Protein 4Z2O (pdb70)

GO terms:
  GO:0042803 protein homodimerization activity (F, IDA)
  GO:0009374 biotin binding (F, IDA)

Sequence (138 aa):
SPDMKKLLAGASNWVNQSGSVAQFVFTPSPTQPQTYEVSGNNYINNAQGTGCKGTPYPLSGAYYSSGNQIISFSVVWSNASANCQSSATGWTGYFDFSGSQAVLKTDWNLAFYSGSTPAIQQGQDDFMQSVVATVSESLLTE

B-factor: mean 15.33, std 9.46, range [6.0, 95.6]

InterPro domains:
  IPR005468 Avidin/streptavidin [PF01382] (38-152)
  IPR005468 Avidin/streptavidin [PS51326] (32-155)
  IPR036896 Avidin-like superfamily [G3DSA:2.40.128.30] (21-154)
  IPR036896 Avidin-like superfamily [SSF50876] (38-151)

Secondary structure (DSSP, 8-state):
-TTTTTTSS-EEEEETTS-EEEEEEEE-SSSTTEEEEEEEEE---TT-SS-SSEEE-EEEEETTTTEEEEEEEEE-SSEEEEEEEEEEEEEE-SSSS-EEEEEEEEEEEETTEEEEEEEEEEEEEE-/--EE-SBTTB-

Radius of gyration: 15.31 Å; Cα contacts (8 Å, |Δi|>4): 366; chains: 2; bounding box: 32×41×45 Å

Structure (mmCIF, N/CA/C/O backbone):
data_4Z2O
#
_entry.id   4Z2O
#
_cell.length_a   37.940
_cell.length_b   37.940
_cell.length_c   155.840
_cell.angle_alpha   90.00
_cell.angle_beta   90.00
_cell.angle_gamma   90.00
#
_symmetry.space_group_name_H-M   'P 41 21 2'
#
loop_
_entity.id
_en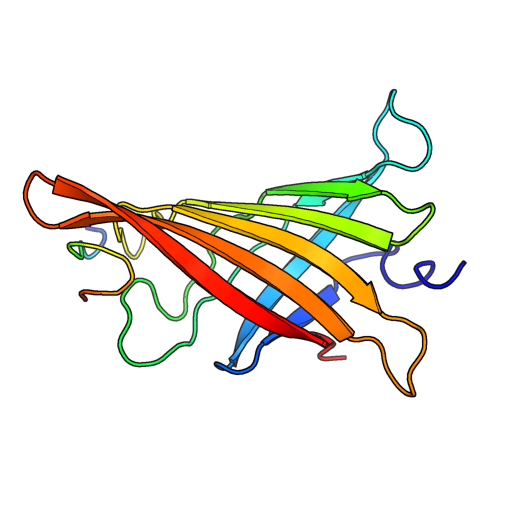tity.type
_entity.pdbx_description
1 polymer 'Avidin family'
2 polymer Hoef-peptide
3 water water
#
loop_
_atom_site.group_PDB
_atom_site.id
_atom_site.type_symbol
_atom_site.label_atom_id
_atom_site.label_alt_id
_atom_site.label_comp_id
_atom_site.label_asym_id
_atom_site.label_entity_id
_atom_site.label_seq_id
_atom_site.pdbx_PDB_ins_code
_atom_site.Cartn_x
_atom_site.Cartn_y
_atom_site.Cartn_z
_atom_site.occupancy
_atom_site.B_iso_or_equiv
_atom_site.auth_seq_id
_atom_site.auth_comp_id
_atom_site.auth_asym_id
_atom_site.auth_atom_id
_atom_site.pdbx_PDB_model_num
ATOM 1 N N . SER A 1 8 ? -20.562 30.767 20.610 1.00 37.05 8 SER A N 1
ATOM 2 C CA . SER A 1 8 ? -20.311 30.388 22.027 1.00 31.13 8 SER A CA 1
ATOM 3 C C . SER A 1 8 ? -19.671 29.002 22.164 1.00 20.48 8 SER A C 1
ATOM 4 O O . SER A 1 8 ? -18.541 28.910 22.629 1.00 21.21 8 SER A O 1
ATOM 7 N N . PRO A 1 9 ? -20.364 27.912 21.736 1.00 18.00 9 PRO A N 1
ATOM 8 C CA . PRO A 1 9 ? -19.760 26.603 22.023 1.00 17.01 9 PRO A CA 1
ATOM 9 C C . PRO A 1 9 ? -18.522 26.280 21.191 1.00 14.47 9 PRO A C 1
ATOM 10 O O . PRO A 1 9 ? -17.785 25.349 21.513 1.00 15.75 9 PRO A O 1
ATOM 14 N N . ASP A 1 10 ? -18.304 27.050 20.132 1.00 13.63 10 ASP A N 1
ATOM 15 C CA . ASP A 1 10 ? -17.145 26.857 19.258 1.00 11.97 10 ASP A CA 1
ATOM 16 C C . ASP A 1 10 ? -15.981 27.803 19.552 1.00 12.64 10 ASP A C 1
ATOM 17 O O . ASP A 1 10 ? -15.058 27.928 18.751 1.00 12.44 10 ASP A O 1
ATOM 22 N N . MET A 1 11 ? -15.996 28.441 20.721 1.00 13.15 11 MET A N 1
ATOM 23 C CA . MET A 1 11 ? -14.949 29.393 21.054 1.00 14.26 11 MET A CA 1
ATOM 24 C C . MET A 1 11 ? -13.563 28.738 20.951 1.00 13.68 11 MET A C 1
ATOM 25 O O . MET A 1 11 ? -12.609 29.309 20.396 1.00 15.47 11 MET A O 1
ATOM 30 N N . LYS A 1 12 ? -13.440 27.535 21.496 1.00 14.01 12 LYS A N 1
ATOM 31 C CA A LYS A 1 12 ? -12.157 26.819 21.436 0.50 14.82 12 LYS A CA 1
ATOM 32 C CA B LYS A 1 12 ? -12.150 26.826 21.440 0.50 14.76 12 LYS A CA 1
ATOM 33 C C . LYS A 1 12 ? -11.833 26.346 20.015 1.00 13.30 12 LYS A C 1
ATOM 34 O O . LYS A 1 12 ? -10.697 26.435 19.553 1.00 14.42 12 LYS A O 1
ATOM 45 N N . LEU A 1 13 ? -12.848 25.815 19.341 1.00 12.42 13 LEU A N 1
ATOM 46 C CA . LEU A 1 13 ? -12.692 25.308 17.979 1.00 13.30 13 LEU A CA 1
ATOM 47 C C . LEU A 1 13 ? -12.079 26.383 17.076 1.00 12.88 13 LEU A C 1
ATOM 48 O O . LEU A 1 13 ? -11.233 26.092 16.229 1.00 14.44 13 LEU A O 1
ATOM 53 N N . LEU A 1 14 ? -12.490 27.634 17.269 1.00 12.08 14 LEU A N 1
ATOM 54 C CA . LEU A 1 14 ? -12.067 28.717 16.394 1.00 12.83 14 LEU A CA 1
ATOM 55 C C . LEU A 1 14 ? -10.685 29.275 16.707 1.00 13.48 14 LEU A C 1
ATOM 56 O O . LEU A 1 14 ? -10.164 30.082 15.949 1.00 20.19 14 LEU A O 1
ATOM 61 N N . ALA A 1 15 ? -10.090 28.843 17.811 1.00 12.23 15 ALA A N 1
ATOM 62 C CA . ALA A 1 15 ? -8.744 29.252 18.184 1.00 12.12 15 ALA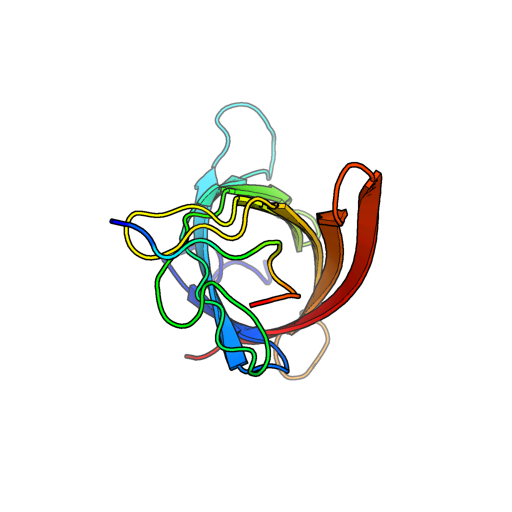 A CA 1
ATOM 63 C C . ALA A 1 15 ? -7.815 28.098 17.810 1.00 14.76 15 ALA A C 1
ATOM 64 O O . ALA A 1 15 ? -7.903 27.002 18.359 1.00 18.75 15 ALA A O 1
ATOM 66 N N . GLY A 1 16 ? -6.944 28.338 16.860 1.00 15.45 16 GLY A N 1
ATOM 67 C CA . GLY A 1 16 ? -5.926 27.375 16.504 1.00 14.12 16 GLY A CA 1
ATOM 68 C C . GLY A 1 16 ? -6.418 26.129 15.788 1.00 12.05 16 GLY A C 1
ATOM 69 O O . GLY A 1 16 ? -7.537 26.057 15.307 1.00 15.42 16 GLY A O 1
ATOM 70 N N . ALA A 1 17 ? -5.545 25.149 15.701 1.00 12.19 17 ALA A N 1
ATOM 71 C CA . ALA A 1 17 ? -5.807 23.917 14.984 1.00 11.24 17 ALA A CA 1
ATOM 72 C C . ALA A 1 17 ? -6.368 22.895 15.942 1.00 11.32 17 ALA A C 1
ATOM 73 O O . ALA A 1 17 ? -6.023 22.885 17.123 1.00 14.57 17 ALA A O 1
ATOM 75 N N . SER A 1 18 ? -7.224 22.019 15.433 1.00 10.06 18 SER A N 1
ATOM 76 C CA . SER A 1 18 ? -7.723 20.909 16.220 1.00 10.06 18 SER A CA 1
ATOM 77 C C . SER A 1 18 ? -7.819 19.667 15.363 1.00 9.38 18 SER A C 1
ATOM 78 O O . SER A 1 18 ? -7.983 19.767 14.145 1.00 10.59 18 SER A O 1
ATOM 81 N N . ASN A 1 19 ? -7.705 18.516 16.013 1.00 8.96 19 ASN A N 1
ATOM 82 C CA . ASN A 1 19 ? -7.726 17.218 15.371 1.00 9.05 19 ASN A CA 1
ATOM 83 C C . ASN A 1 19 ? -8.976 16.447 15.739 1.00 8.82 19 ASN A C 1
ATOM 84 O O . ASN A 1 19 ? -9.298 16.295 16.914 1.00 10.20 19 ASN A O 1
ATOM 89 N N . TRP A 1 20 ? -9.632 15.923 14.713 1.00 8.66 20 TRP A N 1
ATOM 90 C CA . TRP A 1 20 ? -10.912 15.253 14.842 1.00 8.60 20 TRP A CA 1
ATOM 91 C C . TRP A 1 20 ? -10.801 13.891 14.181 1.00 8.74 20 TRP A C 1
ATOM 92 O O . TRP A 1 20 ? -10.392 13.791 13.022 1.00 9.34 20 TRP A O 1
ATOM 103 N N . VAL A 1 21 ? -11.192 12.845 14.904 1.00 8.56 21 VAL A N 1
ATOM 104 C CA . VAL A 1 21 ? -10.927 11.461 14.497 1.00 9.03 21 VAL A CA 1
ATOM 105 C C . VAL A 1 21 ? -12.244 10.732 14.274 1.00 9.23 21 VAL A C 1
ATOM 106 O O . VAL A 1 21 ? -13.120 10.756 15.144 1.00 10.34 21 VAL A O 1
ATOM 110 N N . ASN A 1 22 ? -12.400 10.095 13.110 1.00 10.09 22 ASN A N 1
ATOM 111 C CA . ASN A 1 22 ? -13.640 9.394 12.832 1.00 10.97 22 ASN A CA 1
ATOM 112 C C . ASN A 1 22 ? -13.552 7.920 13.189 1.00 11.97 22 ASN A C 1
ATOM 113 O O . ASN A 1 22 ? -12.547 7.442 13.725 1.00 11.52 22 ASN A O 1
ATOM 118 N N . GLN A 1 23 ? -14.632 7.214 12.901 1.00 13.07 23 GLN A N 1
ATOM 119 C CA . GLN A 1 23 ? -14.784 5.830 13.293 1.00 15.32 23 GLN A CA 1
ATOM 120 C C . GLN A 1 23 ? -13.765 4.889 12.645 1.00 16.47 23 GLN A C 1
ATOM 121 O O . GLN A 1 23 ? -13.546 3.787 13.143 1.00 20.63 23 GLN A O 1
ATOM 127 N N . SER A 1 24 ? -13.145 5.308 11.548 1.00 14.95 24 SER A N 1
ATOM 128 C CA . SER A 1 24 ? -12.136 4.505 10.884 1.00 15.81 24 SER A CA 1
ATOM 129 C C . SER A 1 24 ? -10.726 4.893 11.310 1.00 14.77 24 SER A C 1
ATOM 130 O O . SER A 1 24 ? -9.759 4.338 10.820 1.00 17.74 24 SER A O 1
ATOM 133 N N . GLY A 1 25 ? -10.613 5.865 12.218 1.00 12.70 25 GLY A N 1
ATOM 134 C CA . GLY A 1 25 ? -9.309 6.349 12.661 1.00 12.48 25 GLY A CA 1
ATOM 135 C C . GLY A 1 25 ? -8.673 7.435 11.801 1.00 10.95 25 GLY A C 1
ATOM 136 O O . GLY A 1 25 ? -7.524 7.819 12.029 1.00 12.91 25 GLY A O 1
ATOM 137 N N . SER A 1 26 ? -9.402 7.925 10.806 1.00 10.46 26 SER A N 1
ATOM 138 C CA . SER A 1 26 ? -8.909 9.004 9.972 1.00 9.32 26 SER A CA 1
ATOM 139 C C . SER A 1 26 ? -9.012 10.300 10.755 1.00 9.92 26 SER A C 1
ATOM 140 O O . SER A 1 26 ? -9.880 10.445 11.622 1.00 10.55 26 SER A O 1
ATOM 143 N N . VAL A 1 27 ? -8.127 11.238 10.433 1.00 9.69 27 VAL A N 1
ATOM 144 C CA . VAL A 1 27 ? -7.973 12.464 11.196 1.00 9.98 27 VAL A CA 1
ATOM 145 C C . VAL A 1 27 ? -8.119 13.677 10.303 1.00 9.61 27 VAL A C 1
ATOM 146 O O . VAL A 1 27 ? -7.376 13.827 9.331 1.00 11.03 27 VAL A O 1
ATOM 150 N N . ALA A 1 28 ? -9.072 14.534 10.654 1.00 9.65 28 ALA A N 1
ATOM 151 C CA . ALA A 1 28 ? -9.223 15.850 10.048 1.00 9.58 28 ALA A CA 1
ATOM 152 C C . ALA A 1 28 ? -8.614 16.867 10.987 1.00 9.21 28 ALA A C 1
ATOM 153 O O . ALA A 1 28 ? -8.990 16.938 12.159 1.00 10.75 28 ALA A O 1
ATOM 155 N N . GLN A 1 29 ? -7.662 17.649 10.485 1.00 9.54 29 GLN A N 1
ATOM 156 C CA . GLN A 1 29 ? -7.118 18.759 11.244 1.00 9.94 29 GLN A CA 1
ATOM 157 C C . GLN A 1 29 ? -7.662 20.039 10.641 1.00 8.85 29 GLN A C 1
ATOM 158 O O . GLN A 1 29 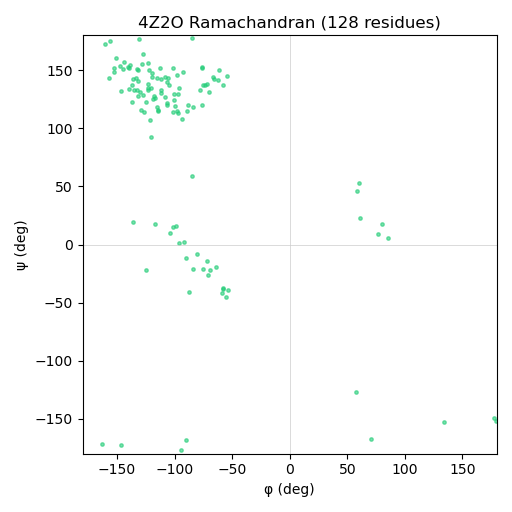? -7.452 20.309 9.461 1.00 11.78 29 GLN A O 1
ATOM 164 N N . PHE A 1 30 ? -8.377 20.823 11.438 1.00 8.46 30 PHE A N 1
ATOM 165 C CA . PHE A 1 30 ? -9.050 22.016 10.972 1.00 8.78 30 PHE A CA 1
ATOM 166 C C . PHE A 1 30 ? -8.405 23.265 11.542 1.00 8.80 30 PHE A C 1
ATOM 167 O O . PHE A 1 30 ? -8.078 23.322 12.722 1.00 10.67 30 PHE A O 1
ATOM 175 N N . VAL A 1 31 ? -8.355 24.285 10.700 1.00 9.18 31 VAL A N 1
ATOM 176 C CA . VAL A 1 31 ? -8.017 25.639 11.070 1.00 10.22 31 VAL A CA 1
ATOM 177 C C . VAL A 1 31 ? -9.089 26.529 10.452 1.00 9.58 31 VAL A C 1
ATOM 178 O O . VAL A 1 31 ? -9.522 26.305 9.317 1.00 9.98 31 VAL A O 1
ATOM 182 N N . PHE A 1 32 ? -9.506 27.553 11.194 1.00 9.32 32 PHE A N 1
ATOM 183 C CA . PHE A 1 32 ? -10.581 28.450 10.788 1.00 9.85 32 PHE A CA 1
ATOM 184 C C . PHE A 1 32 ? -10.067 29.882 10.697 1.00 9.96 32 PHE A C 1
ATOM 185 O O . PHE A 1 32 ? -9.361 30.350 11.595 1.00 13.31 32 PHE A O 1
ATOM 193 N N . THR A 1 33 ? -10.423 30.567 9.612 1.00 9.02 33 THR A N 1
ATOM 194 C CA . THR A 1 33 ? -10.028 31.947 9.386 1.00 10.13 33 THR A CA 1
ATOM 195 C C . THR A 1 33 ? -11.280 32.740 9.016 1.00 9.39 33 THR A C 1
ATOM 196 O O . THR A 1 33 ? -12.047 32.300 8.172 1.00 9.40 33 THR A O 1
ATOM 200 N N . PRO A 1 34 ? -11.521 33.896 9.654 1.00 9.30 34 PRO A N 1
ATOM 201 C CA . PRO A 1 34 ? -12.781 34.582 9.364 1.00 9.24 34 PRO A CA 1
ATOM 202 C C . PRO A 1 34 ? -12.887 35.003 7.915 1.00 9.14 34 PRO A C 1
ATOM 203 O O . PRO A 1 34 ? -11.909 35.456 7.316 1.00 10.72 34 PRO A O 1
ATOM 207 N N . SER A 1 35 ? -14.086 34.881 7.367 1.00 9.13 35 SER A N 1
ATOM 208 C CA . SER A 1 35 ? -14.383 35.456 6.063 1.00 9.96 35 SER A CA 1
ATOM 209 C C . SER A 1 35 ? -14.333 36.980 6.151 1.00 11.05 35 SER A C 1
ATOM 210 O O . SER A 1 35 ? -14.763 37.566 7.144 1.00 12.39 35 SER A O 1
ATOM 213 N N . PRO A 1 36 ? -13.853 37.621 5.093 1.00 11.86 36 PRO A N 1
ATOM 214 C CA . PRO A 1 36 ? -13.871 39.072 5.117 1.00 13.45 36 PRO A CA 1
ATOM 215 C C . PRO A 1 36 ? -15.258 39.674 4.878 1.00 13.88 36 PRO A C 1
ATOM 216 O O . PRO A 1 36 ? -15.460 40.848 5.200 1.00 18.91 36 PRO A O 1
ATOM 220 N N . THR A 1 37 ? -16.180 38.921 4.273 1.00 13.56 37 THR A N 1
ATOM 221 C CA . THR A 1 37 ? -17.493 39.466 3.871 1.00 13.69 37 THR A CA 1
ATOM 222 C C . THR A 1 37 ? -18.706 38.714 4.402 1.00 12.47 37 THR A C 1
ATOM 223 O O . THR A 1 37 ? -19.787 39.271 4.433 1.00 14.95 37 THR A O 1
ATOM 227 N N . GLN A 1 38 ? -18.540 37.450 4.776 1.00 8.93 38 GLN A N 1
ATOM 228 C CA . GLN A 1 38 ? -19.672 36.633 5.170 1.00 8.49 38 GLN A CA 1
ATOM 229 C C . GLN A 1 38 ? -19.800 36.630 6.681 1.00 8.67 38 GLN A C 1
ATOM 230 O O . GLN A 1 38 ? -18.942 36.086 7.370 1.00 8.43 38 GLN A O 1
ATOM 236 N N . PRO A 1 39 ? -20.876 37.223 7.219 1.00 8.81 39 PRO A N 1
ATOM 237 C CA . PRO A 1 39 ? -21.016 37.249 8.681 1.00 9.37 39 PRO A CA 1
ATOM 238 C C . PRO A 1 39 ? -21.018 35.856 9.313 1.00 8.63 39 PRO A C 1
ATOM 239 O O . PRO A 1 39 ? -21.622 34.925 8.804 1.00 8.70 39 PRO A O 1
ATOM 243 N N . GLN A 1 40 ? -20.300 35.733 10.415 1.00 9.20 40 GLN A N 1
ATOM 244 C CA . GLN A 1 40 ? -20.240 34.513 11.220 1.00 9.41 40 GLN A CA 1
ATOM 245 C C . GLN A 1 40 ? -19.699 33.326 10.443 1.00 8.93 40 GLN A C 1
ATOM 246 O O . GLN A 1 40 ? -19.931 32.195 10.828 1.00 11.05 40 GLN A O 1
ATOM 252 N N . THR A 1 41 ? -18.942 33.590 9.376 1.00 8.05 41 THR A N 1
ATOM 253 C CA . THR A 1 41 ? -18.475 32.545 8.495 1.00 7.67 41 THR A CA 1
ATOM 254 C C . THR A 1 41 ? -16.962 32.532 8.469 1.00 7.24 41 THR A C 1
ATOM 255 O O . THR A 1 41 ? -16.320 33.578 8.606 1.00 7.96 41 THR A O 1
ATOM 259 N N . TYR A 1 42 ? -16.413 31.334 8.305 1.00 7.62 42 TYR A N 1
ATOM 260 C CA . TYR A 1 42 ? -14.982 31.088 8.327 1.00 7.30 42 TYR A CA 1
ATOM 261 C C . TYR A 1 42 ? -14.576 30.206 7.168 1.00 7.63 42 TYR A C 1
ATOM 262 O O . TYR A 1 42 ? -15.281 29.273 6.806 1.00 8.91 42 TYR A O 1
ATOM 271 N N . GLU A 1 43 ? -13.402 30.494 6.623 1.00 7.75 43 GLU A N 1
ATOM 272 C CA . GLU A 1 43 ? -12.735 29.591 5.701 1.00 8.46 43 GLU A CA 1
ATOM 273 C C . GLU A 1 43 ? -12.088 28.487 6.508 1.00 8.06 43 GLU A C 1
ATOM 274 O O . GLU A 1 43 ? -11.418 28.755 7.506 1.00 9.65 43 GLU A O 1
ATOM 280 N N . VAL A 1 44 ? -12.300 27.250 6.066 1.00 8.43 44 VAL A N 1
ATOM 281 C CA . VAL A 1 44 ? -11.705 26.082 6.690 1.00 8.81 44 VAL A CA 1
ATOM 282 C C . VAL A 1 44 ? -10.501 25.638 5.866 1.00 8.53 44 VAL A C 1
ATOM 283 O O . VAL A 1 44 ? -10.590 25.517 4.643 1.00 9.46 44 VAL A O 1
ATOM 287 N N . SER A 1 45 ? -9.373 25.449 6.537 1.00 8.24 45 SER A N 1
ATOM 288 C CA . SER A 1 45 ? -8.168 24.911 5.941 1.00 9.30 45 SER A CA 1
ATOM 289 C C . SER A 1 45 ? -7.675 23.805 6.865 1.00 8.14 45 SER A C 1
ATOM 290 O O . SER A 1 45 ? -8.261 23.537 7.925 1.00 9.69 45 SER A O 1
ATOM 293 N N . GLY A 1 46 ? -6.606 23.152 6.452 1.00 9.25 46 GLY A N 1
ATOM 294 C CA . GLY A 1 46 ? -6.025 22.062 7.225 1.00 8.86 46 GLY A CA 1
ATOM 295 C C . GLY A 1 46 ? -5.720 20.875 6.348 1.00 8.19 46 GLY A C 1
ATOM 296 O O . GLY A 1 46 ? -5.514 21.024 5.142 1.00 8.71 46 GLY A O 1
ATOM 297 N N . ASN A 1 47 ? -5.734 19.692 6.954 1.00 8.91 47 ASN A N 1
ATOM 298 C CA A ASN A 1 47 ? -5.308 18.470 6.287 0.50 9.44 47 ASN A CA 1
ATOM 299 C CA B ASN A 1 47 ? -5.396 18.492 6.221 0.50 9.44 47 ASN A CA 1
ATOM 300 C C . ASN A 1 47 ? -6.099 17.292 6.808 1.00 8.92 47 ASN A C 1
ATOM 301 O O . ASN A 1 47 ? -6.543 17.299 7.958 1.00 10.25 47 ASN A O 1
ATOM 310 N N . TYR A 1 48 ? -6.233 16.287 5.966 1.00 9.06 48 TYR A N 1
ATOM 311 C CA . TYR A 1 48 ? -6.931 15.077 6.293 1.00 8.66 48 TYR A CA 1
ATOM 312 C C . TYR A 1 48 ? -5.987 13.909 6.088 1.00 8.87 48 TYR A C 1
ATOM 313 O O . TYR A 1 48 ? -5.322 13.810 5.040 1.00 9.58 48 TYR A O 1
ATOM 322 N N . ILE A 1 49 ? -5.936 13.016 7.073 1.00 8.74 49 ILE A N 1
ATOM 323 C CA . ILE A 1 49 ? -5.167 11.778 6.950 1.00 9.53 49 ILE A CA 1
ATOM 324 C C . ILE A 1 49 ? -6.147 10.623 6.985 1.00 9.33 49 ILE A C 1
ATOM 325 O O . ILE A 1 49 ? -6.857 10.415 7.981 1.00 9.63 49 ILE A O 1
ATOM 330 N N . ASN A 1 50 ? -6.176 9.880 5.888 1.00 9.67 50 ASN A N 1
ATOM 331 C CA . ASN A 1 50 ? -6.999 8.693 5.772 1.00 9.17 50 ASN A CA 1
ATOM 332 C C . ASN A 1 50 ? -6.275 7.510 6.382 1.00 9.80 50 ASN A C 1
ATOM 333 O O . ASN A 1 50 ? -5.194 7.147 5.917 1.00 11.27 50 ASN A O 1
ATOM 338 N N . ASN A 1 51 ? -6.865 6.919 7.416 1.00 10.21 51 ASN A N 1
ATOM 339 C CA . ASN A 1 51 ? -6.298 5.725 8.054 1.00 11.69 51 ASN A CA 1
ATOM 340 C C . ASN A 1 51 ? -7.214 4.520 7.929 1.00 12.27 51 ASN A C 1
ATOM 341 O O . ASN A 1 51 ? -7.048 3.547 8.656 1.00 14.84 51 ASN A O 1
ATOM 346 N N . ALA A 1 52 ? -8.169 4.579 7.004 1.00 11.66 52 ALA A N 1
ATO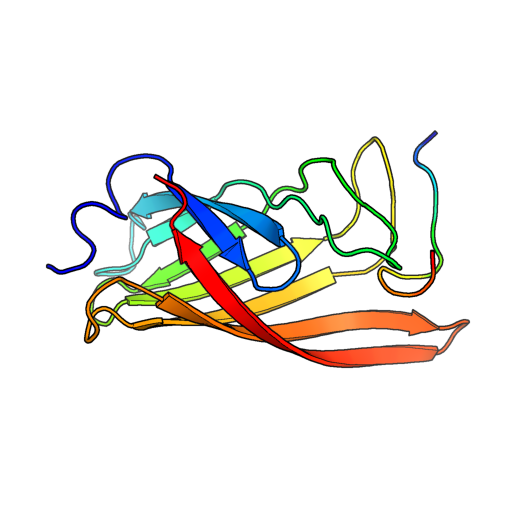M 347 C CA . ALA A 1 52 ? -9.111 3.478 6.845 1.00 13.92 52 ALA A CA 1
ATOM 348 C C . ALA A 1 52 ? -8.468 2.305 6.119 1.00 13.35 52 ALA A C 1
ATOM 349 O O . ALA A 1 52 ? -8.014 2.423 4.984 1.00 14.68 52 ALA A O 1
ATOM 351 N N . GLN A 1 53 ? -8.419 1.153 6.775 1.00 15.60 53 GLN A N 1
ATOM 352 C CA . GLN A 1 53 ? -7.907 -0.027 6.093 1.00 16.10 53 GLN A CA 1
ATOM 353 C C . GLN A 1 53 ? -8.774 -0.350 4.884 1.00 16.71 53 GLN A C 1
ATOM 354 O O . GLN A 1 53 ? -9.968 -0.051 4.861 1.00 17.25 53 GLN A O 1
ATOM 360 N N . GLY A 1 54 ? -8.151 -0.942 3.877 1.00 16.20 54 GLY A N 1
ATOM 361 C CA . GLY A 1 54 ? -8.846 -1.328 2.660 1.00 16.22 54 GLY A CA 1
ATOM 362 C C . GLY A 1 54 ? -9.079 -0.209 1.676 1.00 15.22 54 GLY A C 1
ATOM 363 O O . GLY A 1 54 ? -9.923 -0.333 0.783 1.00 18.74 54 GLY A O 1
ATOM 364 N N . THR A 1 55 ? -8.341 0.891 1.836 1.00 14.76 55 THR A N 1
ATOM 365 C CA . THR A 1 55 ? -8.417 2.012 0.916 1.00 13.98 55 THR A CA 1
ATOM 366 C C . THR A 1 55 ? -7.027 2.378 0.431 1.00 12.73 55 THR A C 1
ATOM 367 O O . THR A 1 55 ? -6.021 1.957 1.000 1.00 14.89 55 THR A O 1
ATOM 371 N N . GLY A 1 56 ? -6.981 3.156 -0.643 1.00 12.27 56 GLY A N 1
ATOM 372 C CA . GLY A 1 56 ? -5.750 3.775 -1.068 1.00 12.18 56 GLY A CA 1
ATOM 373 C C . GLY A 1 56 ? -5.504 5.079 -0.329 1.00 10.56 56 GLY A C 1
ATOM 374 O O . GLY A 1 56 ? -6.313 5.511 0.512 1.00 10.91 56 GLY A O 1
ATOM 375 N N . CYS A 1 57 ? -4.370 5.712 -0.620 1.00 11.01 57 CYS A N 1
ATOM 376 C CA . CYS A 1 57 ? -4.119 7.054 -0.100 1.00 10.35 57 CYS A CA 1
ATOM 377 C C . CYS A 1 57 ? -4.155 7.103 1.409 1.00 10.21 57 CYS A C 1
ATOM 378 O O . CYS A 1 57 ? -4.749 8.014 1.973 1.00 10.93 57 CYS A O 1
ATOM 381 N N . LYS A 1 58 ? -3.495 6.143 2.054 1.00 11.05 58 LYS A N 1
ATOM 382 C CA . LYS A 1 58 ? -3.498 6.056 3.500 1.00 12.02 58 LYS A CA 1
ATOM 383 C C . LYS A 1 58 ? -2.256 6.673 4.111 1.00 11.81 58 LYS A C 1
ATOM 384 O O . LYS A 1 58 ? -1.140 6.560 3.583 1.00 14.45 58 LYS A O 1
ATOM 390 N N . GLY A 1 59 ? -2.443 7.259 5.280 1.00 11.81 59 GLY A N 1
ATOM 391 C CA . GLY A 1 59 ? -1.353 7.636 6.156 1.00 12.89 59 GLY A CA 1
ATOM 392 C C . GLY A 1 59 ? -0.561 8.877 5.809 1.00 13.04 59 GLY A C 1
ATOM 393 O O . GLY A 1 59 ? 0.474 9.128 6.428 1.00 16.83 59 GLY A O 1
ATOM 394 N N . THR A 1 60 ? -1.019 9.659 4.836 1.00 12.17 60 THR A N 1
ATOM 395 C CA . THR A 1 60 ? -0.316 10.895 4.463 1.00 12.91 60 THR A CA 1
ATOM 396 C C . THR A 1 60 ? -1.320 12.031 4.369 1.00 11.27 60 THR A C 1
ATOM 397 O O . THR A 1 60 ? -2.495 11.820 4.072 1.00 12.10 60 THR A O 1
ATOM 401 N N . PRO A 1 61 ? -0.878 13.253 4.655 1.00 11.41 61 PRO A N 1
ATOM 402 C CA . PRO A 1 61 ? -1.839 14.343 4.668 1.00 11.08 61 PRO A CA 1
ATOM 403 C C . PRO A 1 61 ? -2.274 14.794 3.274 1.00 9.73 61 PRO A C 1
ATOM 404 O O . PRO A 1 61 ? -1.466 14.935 2.359 1.00 10.92 61 PRO A O 1
ATOM 408 N N . TYR A 1 62 ? -3.572 15.027 3.147 1.00 8.47 62 TYR A N 1
ATOM 409 C CA . TYR A 1 62 ? -4.181 15.649 1.972 1.00 8.34 62 TYR A CA 1
ATOM 410 C C . TYR A 1 62 ? -4.819 16.962 2.400 1.00 8.31 62 TYR A C 1
ATOM 411 O O . TYR A 1 62 ? -5.614 16.977 3.332 1.00 9.28 62 TYR A O 1
ATOM 420 N N . PRO A 1 63 ? -4.477 18.065 1.743 1.00 8.22 63 PRO A N 1
ATOM 421 C CA . PRO A 1 63 ? -5.119 19.323 2.113 1.00 8.42 63 PRO A CA 1
ATOM 422 C C . PRO A 1 63 ? -6.642 19.247 2.067 1.00 8.71 63 PRO A C 1
ATOM 423 O O . PRO A 1 63 ? -7.199 18.569 1.205 1.00 8.86 63 PRO A O 1
ATOM 427 N N . LEU A 1 64 ? -7.296 19.955 2.986 1.00 8.62 64 LEU A N 1
ATOM 428 C CA . LEU A 1 64 ? -8.741 20.081 2.937 1.00 9.57 64 LEU A CA 1
ATOM 429 C C . LEU A 1 64 ? -9.093 21.546 2.877 1.00 9.54 64 LEU A C 1
ATOM 430 O O . LEU A 1 64 ? -8.324 22.425 3.283 1.00 11.73 64 LEU A O 1
ATOM 435 N N . SER A 1 65 ? -10.272 21.828 2.356 1.00 9.31 65 SER A N 1
ATOM 436 C CA . SER A 1 65 ? -10.743 23.188 2.385 1.00 11.21 65 SER A CA 1
ATOM 437 C C . SER A 1 65 ? -12.255 23.226 2.390 1.00 9.96 65 SER A C 1
ATOM 438 O O . SER A 1 65 ? -12.914 22.327 1.897 1.00 13.83 65 SER A O 1
ATOM 441 N N . GLY A 1 66 ? -12.787 24.276 2.978 1.00 9.01 66 GLY A N 1
ATOM 442 C CA . GLY A 1 66 ? -14.215 24.428 3.022 1.00 9.80 66 GLY A CA 1
ATOM 443 C C . GLY A 1 66 ? -14.635 25.666 3.737 1.00 7.85 66 GLY A C 1
ATOM 444 O O . GLY A 1 66 ? -13.907 26.657 3.753 1.00 8.44 66 GLY A O 1
ATOM 445 N N . ALA A 1 67 ? -15.822 25.611 4.315 1.00 7.47 67 ALA A N 1
ATOM 446 C CA . ALA A 1 67 ? -16.424 26.777 4.940 1.00 7.48 67 ALA A CA 1
ATOM 447 C C . ALA A 1 67 ? -17.214 26.334 6.159 1.00 6.85 67 ALA A C 1
ATOM 448 O O . ALA A 1 67 ? -17.746 25.221 6.214 1.00 7.77 67 ALA A O 1
ATOM 450 N N . TYR A 1 68 ? -17.294 27.246 7.123 1.00 6.77 68 TYR A N 1
ATOM 451 C CA . TYR A 1 68 ? -17.883 26.984 8.417 1.00 7.28 68 TYR A CA 1
ATOM 452 C C . TYR A 1 68 ? -18.755 28.168 8.821 1.00 7.17 68 TYR A C 1
ATOM 453 O O . TYR A 1 68 ? -18.377 29.322 8.664 1.00 7.81 68 TYR A O 1
ATOM 462 N N . TYR A 1 69 ? -19.923 27.856 9.372 1.00 7.65 69 TYR A N 1
ATOM 463 C CA . TYR A 1 69 ? -20.875 28.860 9.847 1.00 7.54 69 TYR A CA 1
ATOM 464 C C . TYR A 1 69 ? -20.990 28.732 11.374 1.00 7.92 69 TYR A C 1
ATOM 465 O O . TYR A 1 69 ? -21.461 27.717 11.896 1.00 8.41 69 TYR A O 1
ATOM 474 N N . SER A 1 70 ? -20.549 29.774 12.086 1.00 8.42 70 SER A N 1
ATOM 475 C CA A SER A 1 70 ? -20.451 29.758 13.535 0.50 8.40 70 SER A CA 1
ATOM 476 C CA B SER A 1 70 ? -20.458 29.701 13.539 0.50 9.03 70 SER A CA 1
ATOM 477 C C . SER A 1 70 ? -21.784 29.897 14.242 1.00 8.85 70 SER A C 1
ATOM 478 O O . SER A 1 70 ? -21.904 29.509 15.386 1.00 12.20 70 SER A O 1
ATOM 483 N N . GLY A 1 71 ? -22.779 30.481 13.587 1.00 9.57 71 GLY A N 1
ATOM 484 C CA . GLY A 1 71 ? -24.060 30.717 14.258 1.00 10.15 71 GLY A CA 1
ATOM 485 C C . GLY A 1 71 ? -24.688 29.448 14.790 1.00 10.75 71 GLY A C 1
ATOM 486 O O . GLY A 1 71 ? -25.246 29.457 15.878 1.00 12.87 71 GLY A O 1
ATOM 487 N N . ASN A 1 72 ? -24.574 28.354 14.044 1.00 9.31 72 ASN A N 1
ATOM 488 C CA . ASN A 1 72 ? -25.083 27.067 14.507 1.00 10.54 72 ASN A CA 1
ATOM 489 C C . ASN A 1 72 ? -24.130 25.918 14.254 1.00 9.09 72 ASN A C 1
ATOM 490 O O . ASN A 1 72 ? -24.523 24.769 14.303 1.00 10.38 72 ASN A O 1
ATOM 495 N N . GLN A 1 73 ? -22.862 26.253 14.042 1.00 8.06 73 GLN A N 1
ATOM 496 C CA . GLN A 1 73 ? -21.753 25.298 14.000 1.00 8.28 73 GLN A CA 1
ATOM 497 C C . GLN A 1 73 ? -21.908 24.236 12.912 1.00 7.63 73 GLN A C 1
ATOM 498 O O . GLN A 1 73 ? -21.798 23.047 13.172 1.00 9.46 73 GLN A O 1
ATOM 504 N N . ILE A 1 74 ? -22.126 24.705 11.686 1.00 7.52 74 ILE A N 1
ATOM 505 C CA . ILE A 1 74 ? -22.293 23.873 10.500 1.00 7.53 74 ILE A CA 1
ATOM 506 C C . ILE A 1 74 ? -21.047 24.020 9.635 1.00 7.10 74 ILE A C 1
ATOM 507 O O . ILE A 1 74 ? -20.464 25.096 9.534 1.00 7.78 74 ILE A O 1
ATOM 512 N N . ILE A 1 75 ? -20.660 22.919 9.000 1.00 6.74 75 ILE A N 1
ATOM 513 C CA . ILE A 1 75 ? -19.415 22.883 8.220 1.00 6.86 75 ILE A CA 1
ATOM 514 C C . ILE A 1 75 ? -19.602 22.115 6.930 1.00 6.76 75 ILE A C 1
ATOM 515 O O . ILE A 1 75 ? -20.403 21.197 6.855 1.00 7.60 75 ILE A O 1
ATOM 520 N N . SER A 1 76 ? -18.812 22.481 5.931 1.00 6.20 76 SER A N 1
ATOM 521 C CA . SER A 1 76 ? -18.723 21.689 4.713 1.00 6.65 76 SER A CA 1
ATOM 522 C C . SER A 1 76 ? -17.295 21.806 4.200 1.00 6.84 76 SER A C 1
ATOM 523 O O . SER A 1 76 ? -16.749 22.908 4.153 1.00 8.63 76 SER A O 1
ATOM 526 N N . PHE A 1 77 ? -16.678 20.683 3.864 1.00 6.90 77 PHE A N 1
ATOM 527 C CA . PHE A 1 77 ? -15.282 20.700 3.436 1.00 7.08 77 PHE A CA 1
ATOM 528 C C . PHE A 1 77 ? -15.009 19.555 2.475 1.00 6.84 77 PHE A C 1
ATOM 529 O O . PHE A 1 77 ? -15.738 18.574 2.445 1.00 7.56 77 PHE A O 1
ATOM 537 N N . SER A 1 78 ? -13.930 19.686 1.715 1.00 6.96 78 SER A N 1
ATOM 538 C CA . SER A 1 78 ? -13.597 18.751 0.658 1.00 7.29 78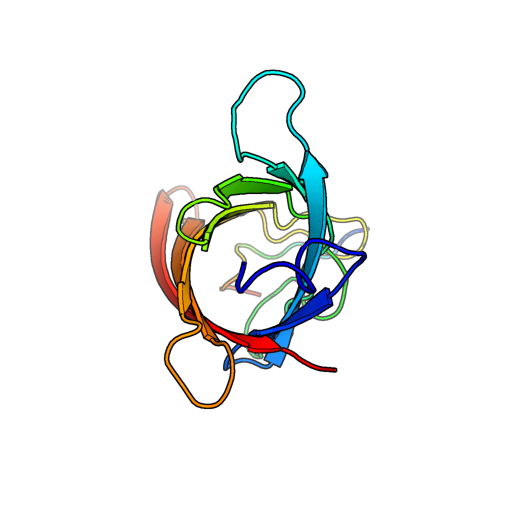 SER A CA 1
ATOM 539 C C . SER A 1 78 ? -12.108 18.425 0.613 1.00 6.94 78 SER A C 1
ATOM 540 O O . SER A 1 78 ? -11.264 19.238 1.009 1.00 7.53 78 SER A O 1
ATOM 543 N N . VAL A 1 79 ? -11.829 17.239 0.067 1.00 6.74 79 VAL A N 1
ATOM 544 C CA . VAL A 1 79 ? -10.476 16.734 -0.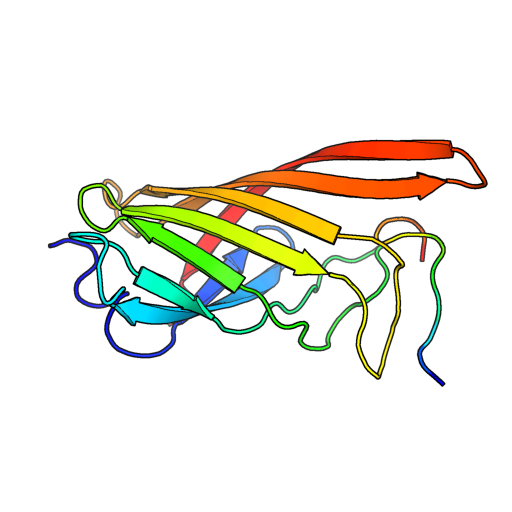184 1.00 6.88 79 VAL A CA 1
ATOM 545 C C . VAL A 1 79 ? -10.429 16.131 -1.572 1.00 7.10 79 VAL A C 1
ATOM 546 O O . VAL A 1 79 ? -11.316 15.350 -1.927 1.00 7.95 79 VAL A O 1
ATOM 550 N N . VAL A 1 80 ? -9.404 16.484 -2.355 1.00 6.43 80 VAL A N 1
ATOM 551 C CA . VAL A 1 80 ? -9.046 15.732 -3.562 1.00 7.07 80 VAL A CA 1
ATOM 552 C C . VAL A 1 80 ? -7.907 14.784 -3.173 1.00 6.94 80 VAL A C 1
ATOM 553 O O . VAL A 1 80 ? -6.890 15.193 -2.601 1.00 7.70 80 VAL A O 1
ATOM 557 N N . TRP A 1 81 ? -8.078 13.507 -3.515 1.00 7.21 81 TRP A N 1
ATOM 558 C CA . TRP A 1 81 ? -7.165 12.446 -3.102 1.00 7.77 81 TRP A CA 1
ATOM 559 C C . TRP A 1 81 ? -5.964 12.323 -4.048 1.00 7.67 81 TRP A C 1
ATOM 560 O O . TRP A 1 81 ? -5.707 11.277 -4.627 1.00 8.83 81 TRP A O 1
ATOM 571 N N . SER A 1 82 ? -5.213 13.412 -4.160 1.00 7.81 82 SER A N 1
ATOM 572 C CA . SER A 1 82 ? -3.981 13.447 -4.927 1.00 8.12 82 SER A CA 1
ATOM 573 C C . SER A 1 82 ? -2.924 14.204 -4.138 1.00 7.83 82 SER A C 1
ATOM 574 O O . SER A 1 82 ? -3.134 15.361 -3.767 1.00 8.74 82 SER A O 1
ATOM 577 N N . ASN A 1 83 ? -1.794 13.560 -3.877 1.00 8.01 83 ASN A N 1
ATOM 578 C CA . ASN A 1 83 ? -0.655 14.252 -3.276 1.00 8.19 83 ASN A CA 1
ATOM 579 C C . ASN A 1 83 ? 0.611 13.641 -3.813 1.00 9.10 83 ASN A C 1
ATOM 580 O O . ASN A 1 83 ? 0.564 12.851 -4.750 1.00 10.54 83 ASN A O 1
ATOM 585 N N . ALA A 1 84 ? 1.760 14.023 -3.275 1.00 9.90 84 ALA A N 1
ATOM 586 C CA . ALA A 1 84 ? 3.018 13.524 -3.837 1.00 10.80 84 ALA A CA 1
ATOM 587 C C . ALA A 1 84 ? 3.249 12.046 -3.599 1.00 12.08 84 ALA A C 1
ATOM 588 O O . ALA A 1 84 ? 4.049 11.439 -4.293 1.00 16.21 84 ALA A O 1
ATOM 590 N N . SER A 1 85 ? 2.598 11.491 -2.588 1.00 11.17 85 SER A N 1
ATOM 591 C CA . SER A 1 85 ? 2.738 10.084 -2.212 1.00 12.94 85 SER A CA 1
ATOM 592 C C . SER A 1 85 ? 1.786 9.146 -2.957 1.00 11.64 85 SER A C 1
ATOM 593 O O . SER A 1 85 ? 2.165 8.033 -3.322 1.00 13.30 85 SER A O 1
ATOM 596 N N . ALA A 1 86 ? 0.535 9.569 -3.140 1.00 10.13 86 ALA A N 1
ATOM 597 C CA . ALA A 1 86 ? -0.481 8.667 -3.678 1.00 9.71 86 ALA A CA 1
ATOM 598 C C . ALA A 1 86 ? -1.608 9.452 -4.311 1.00 9.40 86 ALA A C 1
ATOM 599 O O . ALA A 1 86 ? -2.004 10.521 -3.822 1.00 9.36 86 ALA A O 1
ATOM 601 N N . ASN A 1 87 ? -2.108 8.891 -5.403 1.00 9.07 87 ASN A N 1
ATOM 602 C CA . ASN A 1 87 ? -3.201 9.463 -6.159 1.00 8.59 87 ASN A CA 1
ATOM 603 C C . ASN A 1 87 ? -4.296 8.419 -6.313 1.00 8.43 87 ASN A C 1
ATOM 604 O O . ASN A 1 87 ? -4.107 7.394 -6.973 1.00 10.60 87 ASN A O 1
ATOM 609 N N . CYS A 1 88 ? -5.441 8.688 -5.695 1.00 8.18 88 CYS A N 1
ATOM 610 C CA . CYS A 1 88 ? -6.626 7.852 -5.833 1.00 8.61 88 CYS A CA 1
ATOM 611 C C . CYS A 1 88 ? -7.684 8.441 -6.747 1.00 8.36 88 CYS A C 1
ATOM 612 O O . CYS A 1 88 ? -8.782 7.890 -6.840 1.00 9.68 88 CYS A O 1
ATOM 615 N N . GLN A 1 89 ? -7.355 9.509 -7.467 1.00 8.28 89 GLN A N 1
ATOM 616 C CA . GLN A 1 89 ? -8.174 9.941 -8.603 1.00 8.85 89 GLN A CA 1
ATOM 617 C C . GLN A 1 89 ? -9.649 10.151 -8.218 1.00 8.55 89 GLN A C 1
ATOM 618 O O . GLN A 1 89 ? -10.559 9.794 -8.953 1.00 9.19 89 GLN A O 1
ATOM 624 N N A SER A 1 90 ? -9.876 10.788 -7.080 0.50 8.48 90 SER A N 1
ATOM 625 N N B SER A 1 90 ? -9.859 10.727 -7.033 0.50 8.65 90 SER A N 1
ATOM 626 C CA A SER A 1 90 ? -11.236 10.968 -6.615 0.50 9.06 90 SER A CA 1
ATOM 627 C CA B SER A 1 90 ? -11.193 10.815 -6.427 0.50 9.30 90 SER A CA 1
ATOM 628 C C A SER A 1 90 ? -11.271 12.097 -5.607 0.50 7.49 90 SER A C 1
ATOM 629 C C B SER A 1 90 ? -11.256 12.080 -5.585 0.50 7.49 90 SER A C 1
ATOM 630 O O A SER A 1 90 ? -10.244 12.676 -5.280 0.50 7.82 90 SER A O 1
ATOM 631 O O B SER A 1 90 ? -10.224 12.690 -5.293 0.50 7.93 90 SER A O 1
ATOM 636 N N . ALA A 1 91 ? -12.468 12.424 -5.145 1.00 7.46 91 ALA A N 1
ATOM 637 C CA . ALA A 1 91 ? -12.661 13.557 -4.230 1.00 7.50 91 ALA A CA 1
ATOM 638 C C . ALA A 1 91 ? -13.825 13.266 -3.312 1.00 7.02 91 ALA A C 1
ATOM 639 O O . ALA A 1 91 ? -14.805 12.655 -3.723 1.00 8.04 91 ALA A O 1
ATOM 641 N N . THR A 1 92 ? -13.710 13.758 -2.082 1.00 7.04 92 THR A N 1
ATOM 642 C CA . THR A 1 92 ? -14.773 13.622 -1.100 1.00 7.13 92 THR A CA 1
ATOM 643 C C . THR A 1 92 ? -15.202 14.984 -0.598 1.00 6.57 92 THR A C 1
ATOM 644 O O . THR A 1 92 ? -14.362 15.844 -0.330 1.00 7.77 92 THR A O 1
ATOM 648 N N . GLY A 1 93 ? -16.513 15.149 -0.459 1.00 6.73 93 GLY A N 1
ATOM 649 C CA . GLY A 1 93 ? -17.093 16.315 0.194 1.00 6.79 93 GLY A CA 1
ATOM 650 C C . GLY A 1 93 ? -17.893 15.892 1.415 1.00 6.24 93 GLY A C 1
ATOM 651 O O . GLY A 1 93 ? -18.791 15.052 1.293 1.00 6.71 93 GLY A O 1
ATOM 652 N N . TRP A 1 94 ? -17.563 16.469 2.570 1.00 6.13 94 TRP A N 1
ATOM 653 C CA . TRP A 1 94 ? -18.28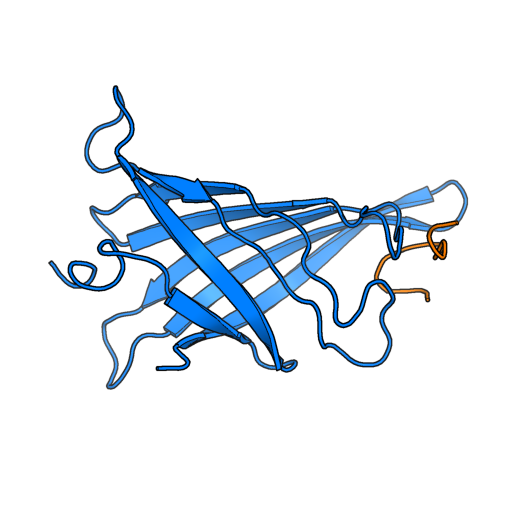3 16.249 3.818 1.00 6.39 94 TRP A CA 1
ATOM 654 C C . TRP A 1 94 ? -19.107 17.475 4.148 1.00 6.00 94 TRP A C 1
ATOM 655 O O . TRP A 1 94 ? -18.634 18.599 4.023 1.00 7.48 94 TRP A O 1
ATOM 666 N N . THR A 1 95 ? -20.323 17.257 4.639 1.00 6.07 95 THR A N 1
ATOM 667 C CA . THR A 1 95 ? -21.186 18.349 5.084 1.00 6.85 95 THR A CA 1
ATOM 668 C C . THR A 1 95 ? -21.879 17.909 6.358 1.00 6.44 95 THR A C 1
ATOM 669 O O . THR A 1 95 ? -22.374 16.781 6.434 1.00 7.36 95 THR A O 1
ATOM 673 N N . GLY A 1 96 ? -21.909 18.769 7.358 1.00 6.72 96 GLY A N 1
ATOM 674 C CA . GLY A 1 96 ? -22.569 18.402 8.599 1.00 7.30 96 GLY A CA 1
ATOM 675 C C . GLY A 1 96 ? -22.464 19.468 9.643 1.00 7.31 96 GLY A C 1
ATOM 676 O O . GLY A 1 96 ? -22.446 20.665 9.351 1.00 7.63 96 GLY A O 1
ATOM 677 N N . TYR A 1 97 ? -22.433 19.025 10.897 1.00 7.68 97 TYR A N 1
ATOM 678 C CA . TYR A 1 97 ? -22.601 19.927 12.016 1.00 8.54 97 TYR A CA 1
ATOM 679 C C . TYR A 1 97 ? -21.893 19.398 13.244 1.00 8.38 97 TYR A C 1
ATOM 680 O O . TYR A 1 97 ? -21.771 18.197 13.436 1.00 9.60 97 TYR A O 1
ATOM 689 N N . PHE A 1 98 ? -21.413 20.327 14.061 1.00 9.04 98 PHE A N 1
ATOM 690 C CA . PHE A 1 98 ? -20.841 19.978 15.349 1.00 9.27 98 PHE A CA 1
ATOM 691 C C . PHE A 1 98 ? -21.977 19.954 16.372 1.00 10.78 98 PHE A C 1
ATOM 692 O O . PHE A 1 98 ? -22.658 20.953 16.596 1.00 13.16 98 PHE A O 1
ATOM 700 N N . ASP A 1 99 ? -22.168 18.799 16.982 1.00 12.37 99 ASP A N 1
ATOM 701 C CA . ASP A 1 99 ? -23.178 18.606 18.002 1.00 13.43 99 ASP A CA 1
ATOM 702 C C . ASP A 1 99 ? -22.471 18.850 19.331 1.00 13.72 99 ASP A C 1
ATOM 703 O O . ASP A 1 99 ? -21.653 18.047 19.774 1.00 14.06 99 ASP A O 1
ATOM 708 N N . PHE A 1 100 ? -22.781 19.979 19.955 1.00 16.18 100 PHE A N 1
ATOM 709 C CA . PHE A 1 100 ? -22.194 20.352 21.238 1.0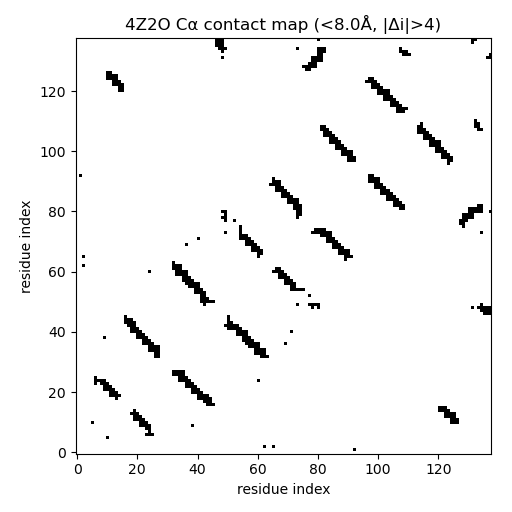0 17.49 100 PHE A CA 1
ATOM 710 C C . PHE A 1 100 ? -23.183 20.082 22.395 1.00 20.36 100 PHE A C 1
ATOM 711 O O . PHE A 1 100 ? -22.980 20.560 23.512 1.00 25.48 100 PHE A O 1
ATOM 719 N N . SER A 1 101 ? -24.235 19.300 22.142 1.00 20.07 101 SER A N 1
ATOM 720 C CA . SER A 1 101 ? -25.298 19.081 23.132 1.00 22.11 101 SER A CA 1
ATOM 721 C C . SER A 1 101 ? -24.970 17.985 24.137 1.00 22.40 101 SER A C 1
ATOM 722 O O . SER A 1 101 ? -25.559 17.946 25.215 1.00 27.23 101 SER A O 1
ATOM 725 N N . GLY A 1 102 ? -24.051 17.095 23.781 1.00 20.68 102 GLY A N 1
ATOM 726 C CA . GLY A 1 102 ? -23.685 15.957 24.623 1.00 19.78 102 GLY A CA 1
ATOM 727 C C . GLY A 1 102 ? -22.547 16.264 25.572 1.00 17.62 102 GLY A C 1
ATOM 728 O O . GLY A 1 102 ? -22.159 17.419 25.754 1.00 22.59 102 GLY A O 1
ATOM 729 N N . SER A 1 103 ? -22.019 15.207 26.186 1.00 18.86 103 SER A N 1
ATOM 730 C CA . SER A 1 103 ? -20.942 15.336 27.158 1.00 20.68 103 SER A CA 1
ATOM 731 C C . SER A 1 103 ? -19.640 15.723 26.493 1.00 19.25 103 SER A C 1
ATOM 732 O O . SER A 1 103 ? -18.778 16.318 27.117 1.00 24.19 103 SER A O 1
ATOM 735 N N . GLN A 1 104 ? -19.495 15.369 25.222 1.00 18.05 104 GLN A N 1
ATOM 736 C CA . GLN A 1 104 ? -18.412 15.915 24.422 1.00 19.09 104 GLN A CA 1
ATOM 737 C C . GLN A 1 104 ? -18.882 16.132 23.007 1.00 16.03 104 GLN A C 1
ATOM 738 O O . GLN A 1 104 ? -19.852 15.519 22.538 1.00 16.50 104 GLN A O 1
ATOM 744 N N . ALA A 1 105 ? -18.189 17.028 22.334 1.00 14.20 105 ALA A N 1
ATOM 745 C CA . ALA A 1 105 ? -18.568 17.409 20.996 1.00 12.81 105 ALA A CA 1
ATOM 746 C C . ALA A 1 105 ? -18.423 16.240 20.019 1.00 11.43 105 ALA A C 1
ATOM 747 O O . ALA A 1 105 ? -17.475 15.472 20.088 1.00 12.48 105 ALA A O 1
ATOM 749 N N . VAL A 1 106 ? -19.358 16.153 19.088 1.00 11.26 106 VAL A N 1
ATOM 750 C CA . VAL A 1 106 ? -19.254 15.207 17.988 1.00 11.42 106 VAL A CA 1
ATOM 751 C C . VAL A 1 106 ? -19.544 15.930 16.673 1.00 11.26 106 VAL A C 1
ATOM 752 O O . VAL A 1 106 ? -20.571 16.594 16.550 1.00 13.03 106 VAL A O 1
ATOM 756 N N . LEU A 1 107 ? -18.637 15.791 15.702 1.00 9.11 107 LEU A N 1
ATOM 757 C CA . LEU A 1 107 ? -18.865 16.303 14.356 1.00 8.52 107 LEU A CA 1
ATOM 758 C C . LEU A 1 107 ? -19.557 15.221 13.561 1.00 8.66 107 LEU A C 1
ATOM 759 O O . LEU A 1 107 ? -19.008 14.149 13.367 1.00 9.33 107 LEU A O 1
ATOM 764 N N . LYS A 1 108 ? -20.794 15.497 13.155 1.00 8.54 108 LYS A N 1
ATOM 765 C CA . LYS A 1 108 ? -21.614 14.546 12.415 1.00 8.49 108 LYS A CA 1
ATOM 766 C C . LYS A 1 108 ? -21.704 14.984 10.978 1.00 8.44 108 LYS A C 1
ATOM 767 O O . LYS A 1 108 ? -22.139 16.095 10.709 1.00 9.94 108 LYS A O 1
ATOM 773 N N . THR A 1 109 ? -21.268 14.114 10.067 1.00 8.69 109 THR A N 1
ATOM 774 C CA . THR A 1 109 ? -21.234 14.464 8.646 1.00 8.18 109 THR A CA 1
ATOM 775 C C . THR A 1 109 ? -21.817 13.382 7.771 1.00 7.84 109 THR A C 1
ATOM 776 O O . THR A 1 109 ? -21.758 12.194 8.075 1.00 9.83 109 THR A O 1
ATOM 780 N N . ASP A 1 110 ? -22.356 13.841 6.654 1.00 7.40 110 ASP A N 1
ATOM 781 C CA . ASP A 1 110 ? -22.605 13.002 5.492 1.00 7.46 110 ASP A CA 1
ATOM 782 C C . ASP A 1 110 ? -21.565 13.351 4.451 1.00 6.62 110 ASP A C 1
ATOM 783 O O . ASP A 1 110 ? -21.177 14.512 4.296 1.00 8.67 110 ASP A O 1
ATOM 788 N N . TRP A 1 111 ? -21.097 12.354 3.722 1.00 7.14 111 TRP A N 1
ATOM 789 C CA . TRP A 1 111 ? -20.105 12.582 2.670 1.00 7.18 111 TRP A CA 1
ATOM 790 C C . TRP A 1 111 ? -20.527 11.980 1.343 1.00 7.16 111 TRP A C 1
ATOM 791 O O . TRP A 1 111 ? -21.330 11.043 1.288 1.00 7.29 111 TRP A O 1
ATOM 802 N N . ASN A 1 112 ? -19.979 12.565 0.282 1.00 6.38 112 ASN A N 1
ATOM 803 C CA . ASN A 1 112 ? -20.057 12.043 -1.061 1.00 6.74 112 ASN A CA 1
ATOM 804 C C . ASN A 1 112 ? -18.645 11.869 -1.587 1.00 6.55 112 ASN A C 1
ATOM 805 O O . ASN A 1 112 ? -17.816 12.765 -1.467 1.00 7.27 112 ASN A O 1
ATOM 810 N N . LEU A 1 113 ? -18.400 10.719 -2.209 1.00 7.36 113 LEU A N 1
ATOM 811 C CA . LEU A 1 113 ? -17.129 10.384 -2.855 1.00 7.70 113 LEU A CA 1
ATOM 812 C C . LEU A 1 113 ? -17.384 10.252 -4.349 1.00 7.64 113 LEU A C 1
ATOM 813 O O . LEU A 1 113 ? -18.153 9.369 -4.765 1.00 8.90 113 LEU A O 1
ATOM 818 N N . ALA A 1 114 ? -16.778 11.135 -5.149 1.00 7.79 114 ALA A N 1
ATOM 819 C CA . ALA A 1 114 ? -16.860 11.021 -6.602 1.00 8.24 114 ALA A CA 1
ATOM 820 C C . ALA A 1 114 ? -15.614 10.303 -7.087 1.00 8.44 114 ALA A C 1
ATOM 821 O O . ALA A 1 114 ? -14.498 10.636 -6.677 1.00 8.89 114 ALA A O 1
ATOM 823 N N . PHE A 1 115 ? -15.815 9.335 -7.980 1.00 8.52 115 PHE A N 1
ATOM 824 C CA . PHE A 1 115 ? -14.718 8.513 -8.472 1.00 9.45 115 PHE A CA 1
ATOM 825 C C . PHE A 1 115 ? -15.131 7.860 -9.781 1.00 9.48 115 PHE A C 1
ATOM 826 O O . PHE A 1 115 ? -16.290 7.957 -10.183 1.00 11.48 115 PHE A O 1
ATOM 834 N N . TYR A 1 116 ? -14.178 7.203 -10.444 1.00 10.35 116 TYR A N 1
ATOM 835 C CA . TYR A 1 116 ? -14.441 6.421 -11.642 1.00 11.41 116 TYR A CA 1
ATOM 836 C C . TYR A 1 116 ? -14.155 4.955 -11.380 1.00 14.13 116 TYR A C 1
ATOM 837 O O . TYR A 1 116 ? -13.214 4.596 -10.675 1.00 16.25 116 TYR A O 1
ATOM 846 N N . SER A 1 117 ? -14.987 4.119 -11.977 1.00 17.50 117 SER A N 1
ATOM 847 C CA . SER A 1 117 ? -14.770 2.686 -12.018 1.00 22.36 117 SER A CA 1
ATOM 848 C C . SER A 1 117 ? -14.733 2.375 -13.502 1.00 23.93 117 SER A C 1
ATOM 849 O O . SER A 1 117 ? -15.760 2.434 -14.173 1.00 23.54 117 SER A O 1
ATOM 852 N N . GLY A 1 118 ? -13.542 2.087 -14.018 1.00 26.30 118 GLY A N 1
ATOM 853 C CA . GLY A 1 118 ? -13.322 2.050 -15.454 1.00 27.19 118 GLY A CA 1
ATOM 854 C C . GLY A 1 118 ? -13.688 3.391 -16.060 1.00 25.84 118 GLY A C 1
ATOM 855 O O . GLY A 1 118 ? -13.250 4.439 -15.579 1.00 30.79 118 GLY A O 1
ATOM 856 N N . SER A 1 119 ? -14.552 3.369 -17.068 1.00 25.49 119 SER A N 1
ATOM 857 C CA . SER A 1 119 ? -14.987 4.596 -17.736 1.00 26.51 119 SER A CA 1
ATOM 858 C C . SER A 1 119 ? -16.260 5.183 -17.109 1.00 22.45 119 SER A C 1
ATOM 859 O O . SER A 1 119 ? -16.767 6.206 -17.572 1.00 26.49 119 SER A O 1
ATOM 862 N N . THR A 1 120 ? -16.752 4.552 -16.044 1.00 19.97 120 THR A N 1
ATOM 863 C CA . THR A 1 120 ? -18.040 4.903 -15.456 1.00 19.02 120 THR A CA 1
ATOM 864 C C . THR A 1 120 ? -17.862 5.798 -14.223 1.00 16.88 120 THR A C 1
ATOM 865 O O . THR A 1 120 ? -17.270 5.372 -13.246 1.00 15.66 120 THR A O 1
ATOM 869 N N . PRO A 1 121 ? -18.411 7.024 -14.252 1.00 16.32 121 PRO A N 1
ATOM 870 C CA . PRO A 1 121 ? -18.359 7.851 -13.046 1.00 14.74 121 PRO A CA 1
ATOM 871 C C . PRO A 1 121 ? -19.370 7.378 -12.017 1.00 13.61 121 PRO A C 1
ATOM 872 O O . PRO A 1 121 ? -20.411 6.822 -12.370 1.00 17.60 121 PRO A O 1
ATOM 876 N N . ALA A 1 122 ? -19.064 7.631 -10.755 1.00 12.71 122 ALA A N 1
ATOM 877 C CA . ALA A 1 122 ? -19.929 7.254 -9.665 1.00 14.42 122 ALA A CA 1
ATOM 878 C C . ALA A 1 122 ? -19.795 8.271 -8.542 1.00 11.53 122 ALA A C 1
ATOM 879 O O . ALA A 1 122 ? -18.762 8.907 -8.385 1.00 10.86 122 ALA A O 1
ATOM 881 N N . ILE A 1 123 ? -20.850 8.390 -7.754 1.00 11.59 123 ILE A N 1
ATOM 882 C CA . ILE A 1 123 ? -20.845 9.167 -6.518 1.00 11.68 123 ILE A CA 1
ATOM 883 C C . ILE A 1 123 ? -21.405 8.264 -5.437 1.00 12.95 123 ILE A C 1
ATOM 884 O O . ILE A 1 123 ? -22.549 7.820 -5.529 1.00 19.82 123 ILE A O 1
ATOM 889 N N . GLN A 1 124 ? -20.577 7.943 -4.449 1.00 11.20 124 GLN A N 1
ATOM 890 C CA . GLN A 1 124 ? -20.968 7.103 -3.337 1.00 11.07 124 GLN A CA 1
ATOM 891 C C . GLN A 1 124 ? -21.191 7.923 -2.087 1.00 9.86 124 GLN A C 1
ATOM 892 O O . GLN A 1 124 ? -20.407 8.812 -1.793 1.00 9.77 124 GLN A O 1
ATOM 898 N N . GLN A 1 125 ? -22.261 7.623 -1.354 1.00 10.02 125 GLN A N 1
ATOM 899 C CA . GLN A 1 125 ? -22.605 8.354 -0.141 1.00 10.35 125 GLN A CA 1
ATOM 900 C C . GLN A 1 125 ? -22.182 7.545 1.082 1.00 9.29 125 GLN A C 1
ATOM 901 O O . GLN A 1 125 ? -22.162 6.306 1.068 1.00 11.10 125 GLN A O 1
ATOM 907 N N . GLY A 1 126 ? -21.889 8.252 2.168 1.00 8.80 126 GLY A N 1
ATOM 908 C CA . GLY A 1 126 ? -21.687 7.634 3.463 1.00 9.92 126 GLY A CA 1
ATOM 909 C C . GLY A 1 126 ? -21.770 8.665 4.562 1.00 9.30 126 GLY A C 1
ATOM 910 O O . GLY A 1 126 ? -22.162 9.797 4.333 1.00 9.42 126 GLY A O 1
ATOM 911 N N . GLN A 1 127 ? -21.438 8.247 5.773 1.00 10.79 127 GLN A N 1
ATOM 912 C CA . GLN A 1 127 ? -21.512 9.095 6.955 1.00 11.16 127 GLN A CA 1
ATOM 913 C C . GLN A 1 127 ? -20.259 8.895 7.793 1.00 10.95 127 GLN A C 1
ATOM 914 O O . GLN A 1 127 ? -19.764 7.777 7.909 1.00 13.32 127 GLN A O 1
ATOM 920 N N . ASP A 1 128 ? -19.763 9.979 8.377 1.00 10.59 128 ASP A N 1
ATOM 921 C CA . ASP A 1 128 ? -18.609 9.939 9.287 1.00 11.54 128 ASP A CA 1
ATOM 922 C C . ASP A 1 128 ? -18.956 10.759 10.521 1.00 11.36 128 ASP A C 1
ATOM 923 O O . ASP A 1 128 ? -19.391 11.908 10.395 1.00 11.37 128 ASP A O 1
ATOM 928 N N . ASP A 1 129 ? -18.694 10.208 11.703 1.00 10.97 129 ASP A N 1
ATOM 929 C CA . ASP A 1 129 ? -18.773 10.961 12.959 1.00 10.72 129 ASP A CA 1
ATOM 930 C C . ASP A 1 129 ? -17.370 11.092 13.504 1.00 10.28 129 ASP A C 1
ATOM 931 O O . ASP A 1 129 ? -16.633 10.115 13.534 1.00 11.75 129 ASP A O 1
ATOM 936 N N . PHE A 1 130 ? -16.996 12.299 13.915 1.00 9.40 130 PHE A N 1
ATOM 937 C CA . PHE A 1 130 ? -15.660 12.550 14.427 1.00 9.88 130 PHE A CA 1
ATOM 938 C C . PHE A 1 130 ? -15.737 13.041 15.860 1.00 9.98 130 PHE A C 1
ATOM 939 O O . PHE A 1 130 ? -16.619 13.827 16.217 1.00 10.66 130 PHE A O 1
ATOM 947 N N . MET A 1 131 ? -14.757 12.630 16.654 1.00 10.38 131 MET A N 1
ATOM 948 C CA . MET A 1 131 ? -14.561 13.166 18.005 1.00 11.65 131 MET A CA 1
ATOM 949 C C . MET A 1 131 ? -13.183 13.755 18.119 1.00 10.00 131 MET A C 1
ATOM 950 O O . MET A 1 131 ? -12.251 13.333 17.442 1.00 9.90 131 MET A O 1
ATOM 955 N N . GLN A 1 132 ? -13.059 14.758 18.956 1.00 10.26 132 GLN A N 1
ATOM 956 C CA . GLN A 1 132 ? -11.824 15.486 19.044 1.00 10.69 132 GLN A CA 1
ATOM 957 C C . GLN A 1 132 ? -10.782 14.654 19.762 1.00 10.31 132 GLN A C 1
ATOM 958 O O . GLN A 1 132 ? -11.072 14.015 20.761 1.00 12.81 132 GLN A O 1
ATOM 964 N N . SER A 1 133 ? -9.563 14.667 19.246 1.00 9.66 133 SER A N 1
ATOM 965 C CA . SER A 1 133 ? -8.391 14.152 19.945 1.00 11.57 133 SER A CA 1
ATOM 966 C C . SER A 1 133 ? -7.668 15.343 20.592 1.00 14.41 133 SER A C 1
ATOM 967 O O . SER A 1 133 ? -7.153 16.197 19.871 1.00 18.15 133 SER A O 1
ATOM 970 N N . VAL A 1 134 ? -7.609 15.401 21.912 1.00 19.82 134 VAL A N 1
ATOM 971 C CA . VAL A 1 134 ? -7.026 16.583 22.575 1.00 22.45 134 VAL A CA 1
ATOM 972 C C . VAL A 1 134 ? -5.785 16.224 23.367 1.00 29.91 134 VAL A C 1
ATOM 973 O O . VAL A 1 134 ? -5.290 15.109 23.245 1.00 20.96 134 VAL A O 1
ATOM 977 N N . VAL B 2 2 ? 6.170 9.988 -9.118 1.00 50.47 2 VAL P N 1
ATOM 978 C CA . VAL B 2 2 ? 6.209 8.630 -8.480 1.00 46.13 2 VAL P CA 1
ATOM 979 C C . VAL B 2 2 ? 5.171 8.454 -7.358 1.00 34.44 2 VAL P C 1
ATOM 980 O O . VAL B 2 2 ? 5.401 7.707 -6.402 1.00 35.64 2 VAL P O 1
ATOM 984 N N . ALA B 2 3 ? 4.030 9.132 -7.474 1.00 25.13 3 ALA P N 1
ATOM 985 C CA . ALA B 2 3 ? 2.909 8.856 -6.597 1.00 19.37 3 ALA P CA 1
ATOM 986 C C . ALA B 2 3 ? 2.317 7.504 -6.989 1.00 18.38 3 ALA P C 1
ATOM 987 O O . ALA B 2 3 ? 2.193 7.194 -8.180 1.00 24.42 3 ALA P O 1
ATOM 989 N N . THR B 2 4 ? 1.967 6.701 -5.987 1.00 18.42 4 THR P N 1
ATOM 990 C CA . THR B 2 4 ? 1.291 5.418 -6.208 1.00 18.25 4 THR P CA 1
ATOM 991 C C . THR B 2 4 ? -0.135 5.707 -6.699 1.00 16.15 4 THR P C 1
ATOM 992 O O . THR B 2 4 ? -0.826 6.490 -6.091 1.00 21.05 4 THR P O 1
ATOM 996 N N . VAL B 2 5 ? -0.573 5.061 -7.776 1.00 15.41 5 VAL P N 1
ATOM 997 C CA . VAL B 2 5 ? -1.892 5.353 -8.348 1.00 13.48 5 VAL P CA 1
ATOM 998 C C . VAL B 2 5 ? -2.859 4.209 -8.087 1.00 13.64 5 VAL P C 1
ATOM 999 O O . VAL B 2 5 ? -2.564 3.051 -8.387 1.00 17.81 5 VAL P O 1
ATOM 1003 N N . SER B 2 6 ? -4.011 4.550 -7.516 1.00 13.07 6 SER P N 1
ATOM 1004 C CA . SER B 2 6 ? -5.106 3.615 -7.309 1.00 13.01 6 SER P CA 1
ATOM 1005 C C . SER B 2 6 ? -6.277 4.001 -8.195 1.00 12.15 6 SER P C 1
ATOM 1006 O O . SER B 2 6 ? -6.483 5.184 -8.499 1.00 11.96 6 SER P O 1
ATOM 1009 N N . GLU B 2 7 ? -7.084 3.019 -8.581 1.00 12.66 7 GLU P N 1
ATOM 1010 C CA . GLU B 2 7 ? -8.219 3.297 -9.439 1.00 12.60 7 GLU P CA 1
ATOM 1011 C C . GLU B 2 7 ? -9.168 4.303 -8.790 1.00 11.72 7 GLU P C 1
ATOM 1012 O O . GLU B 2 7 ? -9.696 5.207 -9.459 1.00 12.56 7 GLU P O 1
ATOM 1018 N N . SER B 2 8 ? -9.399 4.131 -7.494 1.00 11.50 8 SER P N 1
ATOM 1019 C CA . SER B 2 8 ? -10.211 5.058 -6.722 1.00 10.61 8 SER P CA 1
ATOM 1020 C C . SER B 2 8 ? -9.802 4.933 -5.264 1.00 10.72 8 SER P C 1
ATOM 1021 O O . SER B 2 8 ? -8.995 4.083 -4.908 1.00 12.72 8 SER P O 1
ATOM 1024 N N . LEU B 2 9 ? -10.363 5.769 -4.405 1.00 10.02 9 LEU P N 1
ATOM 1025 C CA . LEU B 2 9 ? -10.055 5.681 -2.984 1.00 9.86 9 LEU P CA 1
ATOM 1026 C C . LEU B 2 9 ? -10.382 4.290 -2.420 1.00 11.43 9 LEU P C 1
ATOM 1027 O O . LEU B 2 9 ? -9.677 3.780 -1.563 1.00 12.01 9 LEU P O 1
ATOM 1032 N N . LEU B 2 10 ? -11.468 3.700 -2.905 1.00 12.09 10 LEU P N 1
ATOM 1033 C CA . LEU B 2 10 ? -11.953 2.441 -2.374 1.00 14.20 10 LEU P CA 1
ATOM 1034 C C . LEU B 2 10 ? -11.386 1.212 -3.061 1.00 15.02 10 LEU P C 1
ATOM 1035 O O . LEU B 2 10 ? -11.572 0.094 -2.575 1.00 19.19 10 LEU P O 1
ATOM 1040 N N . THR B 2 11 ? -10.717 1.404 -4.191 1.00 16.99 11 THR P N 1
ATOM 1041 C CA . THR B 2 11 ? -10.068 0.320 -4.903 1.00 20.04 11 THR P CA 1
ATOM 1042 C C . THR B 2 11 ? -8.584 0.654 -4.988 1.00 22.59 11 THR P C 1
ATOM 1043 O O . THR B 2 11 ? -8.144 1.347 -5.912 1.00 22.20 11 THR P O 1
ATOM 1047 N N . GLU B 2 12 ? -7.842 0.156 -3.995 1.00 26.80 12 GLU P N 1
ATOM 1048 C CA . GLU B 2 12 ? -6.391 0.341 -3.863 1.00 31.44 12 GLU P CA 1
ATOM 1049 C C . GLU B 2 12 ? -5.630 0.059 -5.158 1.00 35.09 12 GLU P C 1
ATOM 1050 O O . GLU B 2 12 ? -4.542 0.606 -5.377 1.00 30.38 12 GLU P O 1
#

CATH classification: 2.40.128.30

Nearest PDB structures (foldseek):
  4z27-assembly1_B  TM=9.858E-01  e=1.306E-21  Hoeflea phototrophica DFL-43
  6rtq-assembly1_A  TM=9.859E-01  e=4.386E-20  Hoeflea phototrophica DFL-43
  4z6j-assembly1_B  TM=9.861E-01  e=2.067E-19  Hoeflea phototrophica DFL-43
  3ew2-assembly4_G  TM=9.211E-01  e=2.904E-11  Rhizobium etli CFN 42
  8ast-assembly1_D  TM=8.787E-01  e=6.639E-11  Rhizobium sp. AAP43

Solvent-accessible surface area: 7509 Å² total; per-residue (Å²): 115,66,3,147,152,8,39,66,52,61,12,56,3,47,12,119,48,30,2,34,0,65,0,50,16,63,93,26,134,114,105,111,103,19,47,98,0,39,16,56,8,57,7,59,20,160,50,12,4,7,92,48,35,74,0,90,7,68,27,50,2,85,17,37,80,23,77,1,49,2,58,2,95,3,57,35,97,58,14,41,0,98,12,34,6,27,5,76,11,104,6,34,64,106,50,131,100,19,31,0,69,5,82,47,74,2,46,31,118,61,60,108,82,85,36,128,74,151,21,132,12,72,0,91,51,61,164,199,33,93,96,7,88,2,18,70,74,116

Foldseek 3Di:
DLCPVVAPDWFWWAWPQGKIWIWYWADDPPDPQKTKIWGWIADCHPPDPLHDDTFIKIWMFHRVFAWTKMKTQSDDPPDHQQKMKIWTFGWDPPDPFIKTKTKMWMWHDDVPRIDIDIDIIIIGTDD/DDDDAPDPVGD

Organism: Hoeflea phototrophica (strain DSM 17068 / NCIMB 14078 / DFL-43) (NCBI:txid411684)